Protein AF-A0A2H9NZZ1-F1 (afdb_monomer)

Secondary structure (DSSP, 8-state):
--HHHHHHHHHHHTS---HHHHHHHHHTTTT-HHHHHHHHHTT--TTTEEEEEEEEE--STTEEEEEEEEEESS-EEEEEEEEE--

Solvent-accessible surface area (backbone atoms only — not comparable to full-atom values): 4988 Å² total; per-residue (Å²): 130,69,46,69,56,53,51,52,47,61,54,54,70,62,64,82,63,50,68,66,55,55,28,50,32,38,56,40,29,94,78,31,67,65,35,43,48,47,41,44,57,74,69,46,54,77,89,50,46,76,45,52,45,42,45,75,48,87,45,85,93,64,45,45,33,37,40,38,38,40,34,35,88,90,49,78,48,78,46,78,46,76,48,73,71,128

pLDDT: mean 74.25, std 14.65, range [40.31, 90.44]

Nearest PDB structures (foldseek):
  3sao-assembly1_A  TM=6.831E-01  e=2.744E-01  Gallus gallus
  5trv-assembly1_A  TM=4.343E-01  e=1.242E-01  synthetic construct
  5tph-assembly1_A  TM=4.262E-01  e=1.585E-01  synthetic construct
  6od1-assembly1_B  TM=4.602E-01  e=6.848E-01  Escherichia coli K-12
  7b28-assembly4_C  TM=6.302E-01  e=3.144E+00  Rhipicephalus pulchellus

Foldseek 3Di:
DDLVVVLLCVCPVVPDDDLVNVQVCQQVVVPRPSSVVSCVSVVHDPVQFPHWGWDWDDDPPFKIWIWIWTDGPVDIDIDIDIDGDD

Mean predicted aligned error: 7.93 Å

Sequence (86 aa):
MNDLIRISSETAKGGFVNEKAIAKKFDNWKEDKEAQKWLKIMGYNLNEIEKVEAVILHGYKTDVQIKVTITLKEAISVQNLSIKKA

Structure (mmCIF, N/CA/C/O backbone):
data_AF-A0A2H9NZZ1-F1
#
_entry.id   AF-A0A2H9NZZ1-F1
#
loop_
_atom_site.group_PDB
_atom_site.id
_atom_site.type_symbol
_atom_site.label_atom_id
_atom_site.label_alt_id
_atom_site.label_comp_id
_atom_site.label_asym_id
_atom_site.label_entity_id
_atom_site.label_seq_id
_atom_site.pdbx_PDB_ins_code
_atom_site.Cartn_x
_atom_site.Cartn_y
_atom_site.Cartn_z
_atom_site.occupancy
_atom_site.B_iso_or_equiv
_atom_site.auth_seq_id
_atom_site.auth_comp_id
_atom_site.auth_asym_id
_atom_site.auth_atom_id
_atom_site.pdbx_PDB_model_num
ATOM 1 N N . MET A 1 1 ? -9.349 18.988 -2.898 1.00 42.84 1 MET A N 1
ATOM 2 C CA . MET A 1 1 ? -8.056 19.153 -3.600 1.00 42.84 1 MET A CA 1
ATOM 3 C C . MET A 1 1 ? -7.621 17.755 -4.010 1.00 42.84 1 MET A C 1
ATOM 5 O O . MET A 1 1 ? -7.374 16.970 -3.117 1.00 42.84 1 MET A O 1
ATOM 9 N N . ASN A 1 2 ? -7.642 17.411 -5.303 1.00 50.72 2 ASN A N 1
ATOM 10 C CA . ASN A 1 2 ? -7.593 16.023 -5.795 1.00 50.72 2 ASN A CA 1
ATOM 11 C C . ASN A 1 2 ? -6.359 15.242 -5.306 1.00 50.72 2 ASN A C 1
ATOM 13 O O . ASN A 1 2 ? -5.265 15.387 -5.850 1.00 50.72 2 ASN A O 1
ATOM 17 N N . ASP A 1 3 ? -6.554 14.382 -4.311 1.00 59.66 3 ASP A N 1
ATOM 18 C CA . ASP A 1 3 ? -5.542 13.541 -3.665 1.00 59.66 3 ASP A CA 1
ATOM 19 C C . ASP A 1 3 ? -4.752 12.661 -4.652 1.00 59.66 3 ASP A C 1
ATOM 21 O O . ASP A 1 3 ? -3.538 12.489 -4.528 1.00 59.66 3 ASP A O 1
ATOM 25 N N . LEU A 1 4 ? -5.409 12.232 -5.733 1.00 61.03 4 LEU A N 1
ATOM 26 C CA . LEU A 1 4 ? -4.804 11.534 -6.874 1.00 61.03 4 LEU A CA 1
ATOM 27 C C . LEU A 1 4 ? -3.703 12.347 -7.577 1.00 61.03 4 LEU A C 1
ATOM 29 O O . LEU A 1 4 ? -2.698 11.777 -8.006 1.00 61.03 4 LEU A O 1
ATOM 33 N N . ILE A 1 5 ? -3.846 13.674 -7.666 1.00 58.81 5 ILE A N 1
ATOM 34 C CA . ILE A 1 5 ? -2.839 14.553 -8.284 1.00 58.81 5 ILE A CA 1
ATOM 35 C C . ILE A 1 5 ? -1.618 14.693 -7.370 1.00 58.81 5 ILE A C 1
ATOM 37 O O . ILE A 1 5 ? -0.493 14.748 -7.863 1.00 58.81 5 ILE A O 1
ATOM 41 N N . ARG A 1 6 ? -1.802 14.682 -6.041 1.00 62.00 6 ARG A N 1
ATOM 42 C CA . ARG A 1 6 ? -0.678 14.696 -5.089 1.00 62.00 6 ARG A CA 1
ATOM 43 C C . ARG A 1 6 ? 0.131 13.412 -5.159 1.00 62.00 6 ARG A C 1
ATOM 45 O O . ARG A 1 6 ? 1.348 13.498 -5.252 1.00 62.00 6 ARG A O 1
ATOM 52 N N . ILE A 1 7 ? -0.528 12.253 -5.195 1.00 65.00 7 ILE A N 1
ATOM 53 C CA . ILE A 1 7 ? 0.158 10.960 -5.338 1.00 65.00 7 ILE A CA 1
ATOM 54 C C . ILE A 1 7 ? 0.894 10.902 -6.678 1.00 65.00 7 ILE A C 1
ATOM 56 O O . ILE A 1 7 ? 2.067 10.539 -6.717 1.00 65.00 7 ILE A O 1
ATOM 60 N N . SER A 1 8 ? 0.250 11.339 -7.764 1.00 56.66 8 SER A N 1
ATOM 61 C CA . SER A 1 8 ? 0.873 11.396 -9.093 1.00 56.66 8 SER A CA 1
ATOM 62 C C . SER A 1 8 ? 2.067 12.356 -9.129 1.00 56.66 8 SER A C 1
ATOM 64 O O . SER A 1 8 ? 3.091 12.047 -9.723 1.00 56.66 8 SER A O 1
ATOM 66 N N . SER A 1 9 ? 1.988 13.503 -8.447 1.00 59.25 9 SER A N 1
ATOM 67 C CA . SER A 1 9 ? 3.107 14.444 -8.361 1.00 59.25 9 SER A CA 1
ATOM 68 C C . SER A 1 9 ? 4.227 13.958 -7.438 1.00 59.25 9 SER A C 1
ATOM 70 O O . SER A 1 9 ? 5.383 14.188 -7.772 1.00 59.25 9 SER A O 1
ATOM 72 N N . GLU A 1 10 ? 3.931 13.314 -6.304 1.00 62.69 10 GLU A N 1
ATOM 73 C CA . GLU A 1 10 ? 4.945 12.748 -5.398 1.00 62.69 10 GLU A CA 1
ATOM 74 C C . GLU A 1 10 ? 5.675 11.570 -6.062 1.00 62.69 10 GLU A C 1
ATOM 76 O O . GLU A 1 10 ? 6.898 11.491 -5.985 1.00 62.69 10 GLU A O 1
ATOM 81 N N . THR A 1 11 ? 4.955 10.716 -6.796 1.00 61.16 11 THR A N 1
ATOM 82 C CA . THR A 1 11 ? 5.550 9.608 -7.566 1.00 61.16 11 THR A CA 1
ATOM 83 C C . THR A 1 11 ? 6.320 10.086 -8.806 1.00 61.16 11 THR A C 1
ATOM 85 O O . THR A 1 11 ? 7.361 9.515 -9.121 1.00 61.16 11 THR A O 1
ATOM 88 N N . ALA A 1 12 ? 5.885 11.165 -9.473 1.00 54.78 12 ALA A N 1
ATOM 89 C CA . ALA A 1 12 ? 6.571 11.730 -10.644 1.00 54.78 12 ALA A CA 1
ATOM 90 C C . ALA A 1 12 ? 7.779 12.624 -10.298 1.00 54.78 12 ALA A C 1
ATOM 92 O O . ALA A 1 12 ? 8.763 12.640 -11.038 1.00 54.78 12 ALA A O 1
ATOM 93 N N . LYS A 1 13 ? 7.749 13.352 -9.170 1.00 49.16 13 LYS A N 1
ATOM 94 C CA . LYS A 1 13 ? 8.858 14.232 -8.737 1.00 49.16 13 LYS A CA 1
ATOM 95 C C . LYS A 1 13 ? 10.130 13.469 -8.368 1.00 49.16 13 LYS A C 1
ATOM 97 O O . LYS A 1 13 ? 11.200 14.066 -8.372 1.00 49.16 13 LYS A O 1
ATOM 102 N N . GLY A 1 14 ? 10.024 12.169 -8.097 1.00 49.56 14 GLY A N 1
ATOM 103 C CA . GLY A 1 14 ? 11.166 11.286 -7.868 1.00 49.56 14 GLY A CA 1
ATOM 104 C C . GLY A 1 14 ? 11.970 10.932 -9.120 1.00 49.56 14 GLY A C 1
ATOM 105 O O . GLY A 1 14 ? 12.887 10.135 -8.989 1.00 49.56 14 GLY A O 1
ATOM 106 N N . GLY A 1 15 ? 11.634 11.482 -10.298 1.00 40.31 15 GLY A N 1
ATOM 107 C CA . GLY A 1 15 ? 12.416 11.348 -11.529 1.00 40.31 15 GLY A CA 1
ATOM 108 C C . GLY A 1 15 ? 12.660 9.890 -11.914 1.00 40.31 15 GLY A C 1
ATOM 109 O O . GLY A 1 15 ? 13.680 9.318 -11.559 1.00 40.31 15 GLY A O 1
ATOM 110 N N . PHE A 1 16 ? 11.744 9.292 -12.678 1.00 47.62 16 PHE A N 1
ATOM 111 C CA . PHE A 1 16 ? 11.861 7.907 -13.164 1.00 47.62 16 PHE A CA 1
ATOM 112 C C . PHE A 1 16 ? 11.829 6.840 -12.060 1.00 47.62 16 PHE A C 1
ATOM 114 O O . PHE A 1 16 ? 12.716 5.996 -11.939 1.00 47.62 16 PHE A O 1
ATOM 121 N N . VAL A 1 17 ? 10.751 6.807 -11.278 1.00 52.94 17 VAL A N 1
ATOM 122 C CA . VAL A 1 17 ? 10.474 5.653 -10.418 1.00 52.94 17 VAL A CA 1
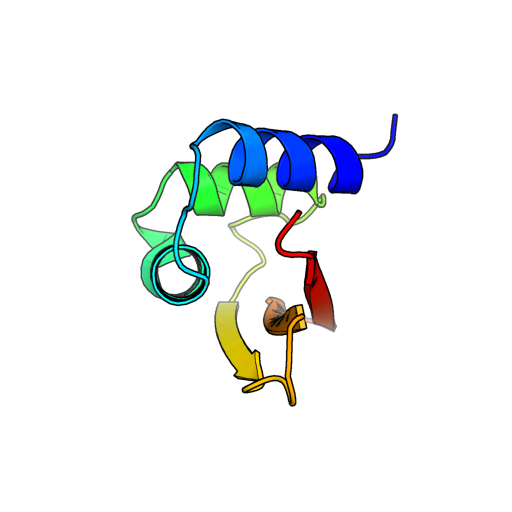ATOM 123 C C . VAL A 1 17 ? 9.761 4.595 -11.259 1.00 52.94 17 VAL A C 1
ATOM 125 O O . VAL A 1 17 ? 8.563 4.695 -11.506 1.00 52.94 17 VAL A O 1
ATOM 128 N N . ASN A 1 18 ? 10.540 3.608 -11.720 1.00 63.84 18 ASN A N 1
ATOM 129 C CA . ASN A 1 18 ? 10.100 2.356 -12.346 1.00 63.84 18 ASN A CA 1
ATOM 130 C C . ASN A 1 18 ? 8.740 1.917 -11.788 1.00 63.84 18 ASN A C 1
ATOM 132 O O . ASN A 1 18 ? 8.567 1.809 -10.576 1.00 63.84 18 ASN A O 1
ATOM 136 N N . GLU A 1 19 ? 7.802 1.543 -12.639 1.00 69.44 19 GLU A N 1
ATOM 137 C CA . GLU A 1 19 ? 6.487 1.039 -12.231 1.00 69.44 19 GLU A CA 1
ATOM 138 C C . GLU A 1 19 ? 6.617 -0.204 -11.344 1.00 69.44 19 GLU A C 1
ATOM 140 O O . GLU A 1 19 ? 5.808 -0.438 -10.451 1.00 69.44 19 GLU A O 1
ATOM 145 N N . LYS A 1 20 ? 7.726 -0.935 -11.510 1.00 74.06 20 LYS A N 1
ATOM 146 C CA . LYS A 1 20 ? 8.189 -1.991 -10.602 1.00 74.06 20 LYS A CA 1
ATOM 147 C C . LYS A 1 20 ? 8.436 -1.513 -9.177 1.00 74.06 20 LYS A C 1
ATOM 149 O O . LYS A 1 20 ? 8.112 -2.237 -8.250 1.00 74.06 20 LYS A O 1
ATOM 154 N N . ALA A 1 21 ? 9.015 -0.334 -8.984 1.00 78.00 21 ALA A N 1
ATOM 155 C CA . ALA A 1 21 ? 9.234 0.231 -7.660 1.00 78.00 21 ALA A CA 1
ATOM 156 C C . ALA A 1 21 ? 7.909 0.652 -7.016 1.00 78.00 21 ALA A C 1
ATOM 158 O O . ALA A 1 21 ? 7.694 0.331 -5.856 1.00 78.00 21 ALA A O 1
ATOM 159 N N . ILE A 1 22 ? 6.988 1.268 -7.765 1.00 77.12 22 ILE A N 1
ATOM 160 C CA . ILE A 1 22 ? 5.647 1.592 -7.248 1.00 77.12 22 ILE A CA 1
ATOM 161 C C . ILE A 1 22 ? 4.891 0.309 -6.887 1.00 77.12 22 ILE A C 1
ATOM 163 O O . ILE A 1 22 ? 4.389 0.191 -5.771 1.00 77.12 22 ILE A O 1
ATOM 167 N N . ALA A 1 23 ? 4.872 -0.681 -7.782 1.00 80.50 23 ALA A N 1
ATOM 168 C CA . ALA A 1 23 ? 4.245 -1.969 -7.514 1.00 80.50 23 ALA A CA 1
ATOM 169 C C . ALA A 1 23 ? 4.868 -2.663 -6.296 1.00 80.50 23 ALA A C 1
ATOM 171 O O . ALA A 1 23 ? 4.146 -3.125 -5.421 1.00 80.50 23 ALA A O 1
ATOM 172 N N . LYS A 1 24 ? 6.201 -2.645 -6.176 1.00 84.19 24 LYS A N 1
ATOM 173 C CA . LYS A 1 24 ? 6.916 -3.199 -5.021 1.00 84.19 24 LYS A CA 1
ATOM 174 C C . LYS A 1 24 ? 6.591 -2.460 -3.721 1.00 84.19 24 LYS A C 1
ATOM 176 O O . LYS A 1 24 ? 6.481 -3.106 -2.686 1.00 84.19 24 LYS A O 1
ATOM 181 N N . LYS A 1 25 ? 6.421 -1.136 -3.747 1.00 86.38 25 LYS A N 1
ATOM 182 C CA . LYS A 1 25 ? 6.006 -0.360 -2.567 1.00 86.38 25 LYS A CA 1
ATOM 183 C C . LYS A 1 25 ? 4.593 -0.718 -2.126 1.00 86.38 25 LYS A C 1
ATOM 185 O O . LYS A 1 25 ? 4.365 -0.907 -0.939 1.00 86.38 25 LYS A O 1
ATOM 190 N N . PHE A 1 26 ? 3.663 -0.853 -3.071 1.00 84.81 26 PHE A N 1
ATOM 191 C CA . PHE A 1 26 ? 2.300 -1.294 -2.770 1.00 84.81 26 PHE A CA 1
ATOM 192 C C . PHE A 1 26 ? 2.239 -2.745 -2.289 1.00 84.81 26 PHE A C 1
ATOM 194 O O . PHE A 1 26 ? 1.455 -3.042 -1.400 1.00 84.81 26 PHE A O 1
ATOM 201 N N . ASP A 1 27 ? 3.080 -3.627 -2.821 1.00 85.31 27 ASP A N 1
ATOM 202 C CA . ASP A 1 27 ? 3.233 -4.998 -2.325 1.00 85.31 27 ASP A CA 1
ATOM 203 C C . ASP A 1 27 ? 3.761 -5.006 -0.875 1.00 85.31 27 ASP A C 1
ATOM 205 O O . ASP A 1 27 ? 3.220 -5.679 -0.001 1.00 85.31 27 ASP A O 1
ATOM 209 N N . ASN A 1 28 ? 4.727 -4.131 -0.576 1.00 88.38 28 ASN A N 1
ATOM 210 C CA . ASN A 1 28 ? 5.321 -3.965 0.754 1.00 88.38 28 ASN A CA 1
ATOM 211 C C . ASN A 1 28 ? 4.633 -2.882 1.603 1.00 88.38 28 ASN A C 1
ATOM 213 O O . ASN A 1 28 ? 5.239 -2.349 2.532 1.00 88.38 28 ASN A O 1
ATOM 217 N N . TRP A 1 29 ? 3.364 -2.551 1.337 1.00 88.50 29 TRP A N 1
ATOM 218 C CA . TRP A 1 29 ? 2.676 -1.425 1.986 1.00 88.50 29 TRP A CA 1
ATOM 219 C C . TRP A 1 29 ? 2.584 -1.532 3.514 1.00 88.50 29 TRP A C 1
ATOM 221 O O . TRP A 1 29 ? 2.398 -0.530 4.199 1.00 88.50 29 TRP A O 1
ATOM 231 N N . LYS A 1 30 ? 2.706 -2.739 4.076 1.00 87.00 30 LYS A N 1
ATOM 232 C CA . LYS A 1 30 ? 2.733 -2.939 5.531 1.00 87.00 30 LYS A CA 1
ATOM 233 C C . LYS A 1 30 ? 3.991 -2.351 6.174 1.00 87.00 30 LYS A C 1
ATOM 235 O O . LYS A 1 30 ? 3.908 -1.854 7.292 1.00 87.00 30 LYS A O 1
ATOM 240 N N . GLU A 1 31 ? 5.115 -2.358 5.464 1.00 88.06 31 GLU A N 1
ATOM 241 C CA . GLU A 1 31 ? 6.406 -1.846 5.946 1.00 88.06 31 GLU A CA 1
ATOM 242 C C . GLU A 1 31 ? 6.778 -0.497 5.305 1.00 88.06 31 GLU A C 1
ATOM 244 O O . GLU A 1 31 ? 7.485 0.315 5.906 1.00 88.06 31 GLU A O 1
ATOM 249 N N . ASP A 1 32 ? 6.269 -0.217 4.103 1.00 86.56 32 ASP A N 1
ATOM 250 C CA . ASP A 1 32 ? 6.585 0.988 3.345 1.00 86.56 32 ASP A CA 1
ATOM 251 C C . ASP A 1 32 ? 5.725 2.188 3.777 1.00 86.56 32 ASP A C 1
ATOM 253 O O . ASP A 1 32 ? 4.513 2.260 3.552 1.00 86.56 32 ASP A O 1
ATOM 257 N N . LYS A 1 33 ? 6.376 3.183 4.387 1.00 86.44 33 LYS A N 1
ATOM 258 C CA . LYS A 1 33 ? 5.717 4.403 4.879 1.00 86.44 33 LYS A CA 1
ATOM 259 C C . LYS A 1 33 ? 5.134 5.269 3.760 1.00 86.44 33 LYS A C 1
ATOM 261 O O . LYS A 1 33 ? 4.158 5.980 4.006 1.00 86.44 33 LYS A O 1
ATOM 266 N N . GLU A 1 34 ? 5.708 5.250 2.557 1.00 83.56 34 GLU A N 1
ATOM 267 C CA . GLU A 1 34 ? 5.170 6.011 1.425 1.00 83.56 34 GLU A CA 1
ATOM 268 C C . GLU A 1 34 ? 3.886 5.368 0.909 1.00 83.56 34 GLU A C 1
ATOM 270 O O . GLU A 1 34 ? 2.892 6.070 0.739 1.00 83.56 34 GLU A O 1
ATOM 275 N N . ALA A 1 35 ? 3.856 4.043 0.762 1.00 85.06 35 ALA A N 1
ATOM 276 C CA . ALA A 1 35 ? 2.650 3.318 0.377 1.00 85.06 35 ALA A CA 1
ATOM 277 C C . ALA A 1 35 ? 1.515 3.518 1.393 1.00 85.06 35 ALA A C 1
ATOM 279 O O . ALA A 1 35 ? 0.382 3.816 1.012 1.00 85.06 35 ALA A O 1
ATOM 280 N N . GLN A 1 36 ? 1.819 3.466 2.694 1.00 88.81 36 GLN A N 1
ATOM 281 C CA . GLN A 1 36 ? 0.855 3.792 3.751 1.00 88.81 36 GLN A CA 1
ATOM 282 C C . GLN A 1 36 ? 0.316 5.217 3.640 1.00 88.81 36 GLN A C 1
ATOM 284 O O . GLN A 1 36 ? -0.877 5.461 3.838 1.00 88.81 36 GLN A O 1
ATOM 289 N N . LYS A 1 37 ? 1.195 6.173 3.332 1.00 86.31 37 LYS A N 1
ATOM 290 C CA . LYS A 1 37 ? 0.815 7.567 3.119 1.00 86.31 37 LYS A CA 1
ATOM 291 C C . LYS A 1 37 ? -0.103 7.690 1.904 1.00 86.31 37 LYS A C 1
ATOM 293 O O . LYS A 1 37 ? -1.113 8.373 2.005 1.00 86.31 37 LYS A O 1
ATOM 298 N N . TRP A 1 38 ? 0.190 7.007 0.798 1.00 84.38 38 TRP A N 1
ATOM 299 C CA . TRP A 1 38 ? -0.661 7.007 -0.396 1.00 84.38 38 TRP A CA 1
ATOM 300 C C . TRP A 1 38 ? -2.043 6.427 -0.118 1.00 84.38 38 TRP A C 1
ATOM 302 O O . TRP A 1 38 ? -3.031 7.051 -0.483 1.00 84.38 38 TRP A O 1
ATOM 312 N N . LEU A 1 39 ? -2.129 5.296 0.586 1.00 84.81 39 LEU A N 1
ATOM 313 C CA . LEU A 1 39 ? -3.406 4.690 0.979 1.00 84.81 39 LEU A CA 1
ATOM 314 C C . LEU A 1 39 ? -4.237 5.650 1.841 1.00 84.81 39 LEU A C 1
ATOM 316 O O . LEU A 1 39 ? -5.415 5.856 1.561 1.00 84.81 39 LEU A O 1
ATOM 320 N N . LYS A 1 40 ? -3.604 6.322 2.811 1.00 86.56 40 LYS A N 1
ATOM 321 C CA . LYS A 1 40 ? -4.252 7.362 3.626 1.00 86.56 40 LYS A CA 1
ATOM 322 C C . LYS A 1 40 ? -4.688 8.578 2.806 1.00 86.56 40 LYS A C 1
ATOM 324 O O . LYS A 1 40 ? -5.776 9.091 3.033 1.00 86.56 40 LYS A O 1
ATOM 329 N N . ILE A 1 41 ? -3.866 9.035 1.858 1.00 82.50 41 ILE A N 1
ATOM 330 C CA . ILE A 1 41 ? -4.197 10.145 0.945 1.00 82.50 41 ILE A CA 1
ATOM 331 C C . ILE A 1 41 ? -5.393 9.768 0.059 1.00 82.50 41 ILE A C 1
ATOM 333 O O . ILE A 1 41 ? -6.265 10.592 -0.180 1.00 82.50 41 ILE A O 1
ATOM 337 N N . MET A 1 42 ? -5.485 8.509 -0.373 1.00 77.69 42 MET A N 1
ATOM 338 C CA . MET A 1 42 ? -6.652 7.984 -1.089 1.00 77.69 42 MET A CA 1
ATOM 339 C C . MET A 1 42 ? -7.901 7.825 -0.200 1.00 77.69 42 MET A C 1
ATOM 341 O O . MET A 1 42 ? -8.955 7.463 -0.715 1.00 77.69 42 MET A O 1
ATOM 345 N N . GLY A 1 43 ? -7.800 8.086 1.108 1.00 83.75 43 GLY A N 1
ATOM 346 C CA . GLY A 1 43 ? -8.902 7.971 2.062 1.00 83.75 43 GLY A CA 1
ATOM 347 C C . GLY A 1 43 ? -9.098 6.568 2.639 1.00 83.75 43 GLY A C 1
ATOM 348 O O . GLY A 1 43 ? -10.094 6.335 3.315 1.00 83.75 43 GLY A O 1
ATOM 349 N N . TYR A 1 44 ? -8.168 5.636 2.407 1.00 86.19 44 TYR A N 1
ATOM 350 C CA . TYR A 1 44 ? -8.232 4.298 2.993 1.00 86.19 44 TYR A CA 1
ATOM 351 C C . TYR A 1 44 ? -7.601 4.261 4.382 1.00 86.19 44 TYR A C 1
ATOM 353 O O . TYR A 1 44 ? -6.550 4.852 4.648 1.00 86.19 44 TYR A O 1
ATOM 361 N N . ASN A 1 45 ? -8.221 3.483 5.260 1.00 87.69 45 ASN A N 1
ATOM 362 C CA . ASN A 1 45 ? -7.728 3.239 6.600 1.00 87.69 45 ASN A CA 1
ATOM 363 C C . ASN A 1 45 ? -6.873 1.969 6.626 1.00 87.69 45 ASN A C 1
ATOM 365 O O . ASN A 1 45 ? -7.356 0.884 6.317 1.00 87.69 45 ASN A O 1
ATOM 369 N N . LEU A 1 46 ? -5.609 2.081 7.038 1.00 87.19 46 LEU A N 1
ATOM 370 C CA . LEU A 1 46 ? -4.659 0.957 7.022 1.00 87.19 46 LEU A CA 1
ATOM 371 C C . LEU A 1 46 ? -5.124 -0.252 7.848 1.00 87.19 46 LEU A C 1
ATOM 373 O O . LEU A 1 46 ? -4.734 -1.372 7.546 1.00 87.19 46 LEU A O 1
ATOM 377 N N . ASN A 1 47 ? -5.959 -0.027 8.866 1.00 88.69 47 ASN A N 1
ATOM 378 C CA . ASN A 1 47 ? -6.511 -1.083 9.722 1.00 88.69 47 ASN A CA 1
ATOM 379 C C . ASN A 1 47 ? -7.669 -1.863 9.074 1.00 88.69 47 ASN A C 1
ATOM 381 O O . ASN A 1 47 ? -8.010 -2.955 9.529 1.00 88.69 47 ASN A O 1
ATOM 385 N N . GLU A 1 48 ? -8.303 -1.289 8.052 1.00 89.75 48 GLU A N 1
ATOM 386 C CA . GLU A 1 48 ? -9.419 -1.904 7.321 1.00 89.75 48 GLU A CA 1
ATOM 387 C C . GLU A 1 48 ? -8.937 -2.647 6.075 1.00 89.75 48 GLU A C 1
ATOM 389 O O . GLU A 1 48 ? -9.649 -3.500 5.548 1.00 89.75 48 GLU A O 1
ATOM 394 N N . ILE A 1 49 ? -7.712 -2.349 5.637 1.00 89.31 49 ILE A N 1
ATOM 395 C CA . ILE A 1 49 ? -7.051 -3.014 4.523 1.00 89.31 49 ILE A CA 1
ATOM 396 C C . ILE A 1 49 ? -6.573 -4.394 4.967 1.00 89.31 49 ILE A C 1
ATOM 398 O O . ILE A 1 49 ? -5.674 -4.531 5.794 1.00 89.31 49 ILE A O 1
ATOM 402 N N . GLU A 1 50 ? -7.134 -5.429 4.353 1.00 90.44 50 GLU A N 1
ATOM 403 C CA . GLU A 1 50 ? -6.638 -6.796 4.490 1.00 90.44 50 GLU A CA 1
ATOM 404 C C . GLU A 1 50 ? -5.444 -7.046 3.574 1.00 90.44 50 GLU A C 1
ATOM 406 O O . GLU A 1 50 ? -4.427 -7.616 3.988 1.00 90.44 50 GLU A O 1
ATOM 411 N N . LYS A 1 51 ? -5.557 -6.602 2.319 1.00 88.38 51 LYS A N 1
ATOM 412 C CA . LYS A 1 51 ? -4.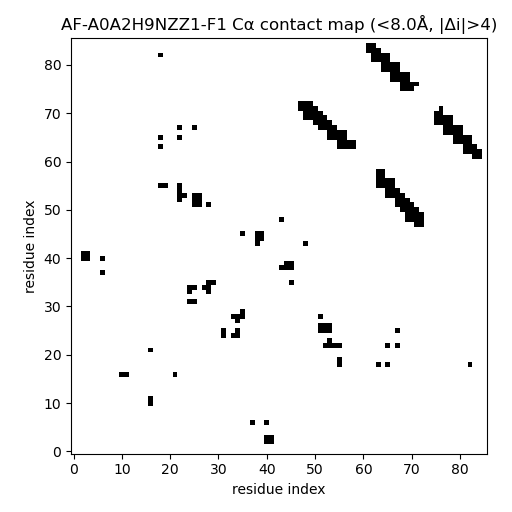578 -6.907 1.279 1.00 88.38 51 LYS A CA 1
ATOM 413 C C . LYS A 1 51 ? -4.462 -5.766 0.280 1.00 88.38 51 LYS A C 1
ATOM 415 O O . LYS A 1 51 ? -5.459 -5.157 -0.096 1.00 88.38 51 LYS A O 1
ATOM 420 N N . VAL A 1 52 ? -3.242 -5.515 -0.183 1.00 89.19 52 VAL A N 1
ATOM 421 C CA . VAL A 1 52 ? -2.974 -4.627 -1.316 1.00 89.19 52 VAL A CA 1
ATOM 422 C C . VAL A 1 52 ? -2.120 -5.394 -2.301 1.00 89.19 52 VAL A C 1
ATOM 424 O O . VAL A 1 52 ? -1.114 -5.982 -1.918 1.00 89.19 52 VAL A O 1
ATOM 427 N N . GLU A 1 53 ? -2.538 -5.398 -3.558 1.00 86.50 53 GLU A N 1
ATOM 428 C CA . GLU A 1 53 ? -1.824 -6.043 -4.654 1.00 86.50 53 GLU A CA 1
ATOM 429 C C . GLU A 1 53 ? -1.653 -5.044 -5.785 1.00 86.50 53 GLU A C 1
ATOM 431 O O . GLU A 1 53 ? -2.625 -4.445 -6.241 1.00 86.50 53 GLU A O 1
ATOM 436 N N . ALA A 1 54 ? -0.424 -4.873 -6.260 1.00 84.88 54 ALA A N 1
ATOM 437 C CA . ALA A 1 54 ? -0.138 -4.033 -7.410 1.00 84.88 54 ALA A CA 1
ATOM 438 C C . ALA A 1 54 ? 0.357 -4.887 -8.575 1.00 84.88 54 ALA A C 1
ATOM 440 O O . ALA A 1 54 ? 1.421 -5.500 -8.517 1.00 84.88 54 ALA A O 1
ATOM 441 N N . VAL A 1 55 ? -0.419 -4.895 -9.654 1.00 83.00 55 VAL A N 1
ATOM 442 C CA . VAL A 1 55 ? -0.118 -5.641 -10.873 1.00 83.00 55 VAL A CA 1
ATOM 443 C C . VAL A 1 55 ? 0.249 -4.660 -11.972 1.00 83.00 55 VAL A C 1
ATOM 445 O O . VAL A 1 55 ? -0.521 -3.761 -12.304 1.00 83.00 55 VAL A O 1
ATOM 448 N N . ILE A 1 56 ? 1.428 -4.841 -12.557 1.00 78.00 56 ILE A N 1
ATOM 449 C CA . ILE A 1 56 ? 1.869 -4.049 -13.704 1.00 78.00 56 ILE A CA 1
ATOM 450 C C . ILE A 1 56 ? 1.255 -4.668 -14.954 1.00 78.00 56 ILE A C 1
ATOM 452 O O . ILE A 1 56 ? 1.595 -5.785 -15.342 1.00 78.00 56 ILE A O 1
ATOM 456 N N . LEU A 1 57 ? 0.356 -3.932 -15.591 1.00 72.25 57 LEU A N 1
ATOM 457 C CA . LEU A 1 57 ? -0.158 -4.254 -16.909 1.00 72.25 57 LEU A CA 1
ATOM 458 C C . LEU A 1 57 ? 0.863 -3.718 -17.916 1.00 72.25 57 LEU A C 1
ATOM 460 O O . LEU A 1 57 ? 1.021 -2.509 -18.092 1.00 72.25 57 LEU A O 1
ATOM 464 N N . HIS A 1 58 ? 1.627 -4.631 -18.514 1.00 60.78 58 HIS A N 1
ATOM 465 C CA . HIS A 1 58 ? 2.646 -4.300 -19.505 1.00 60.78 58 HIS A CA 1
ATOM 466 C C . HIS A 1 58 ? 1.986 -3.556 -20.678 1.00 60.78 58 HIS A C 1
ATOM 468 O O . HIS A 1 58 ? 1.125 -4.105 -21.365 1.00 60.78 58 HIS A O 1
ATOM 474 N N . GLY A 1 59 ? 2.346 -2.286 -20.860 1.00 52.53 59 GLY A N 1
ATOM 475 C CA . GLY A 1 59 ? 1.733 -1.404 -21.845 1.00 52.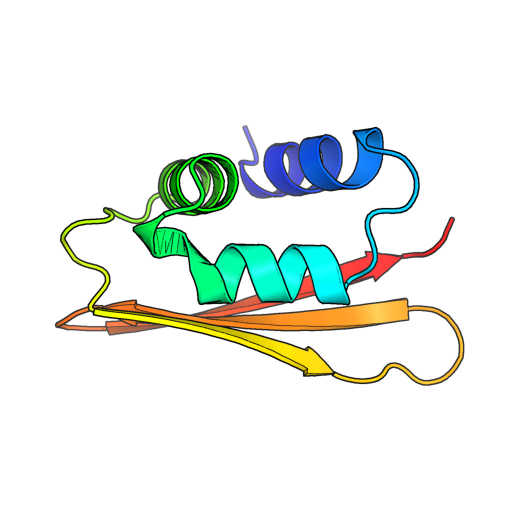53 59 GLY A CA 1
ATOM 476 C C . GLY A 1 59 ? 2.402 -1.518 -23.207 1.00 52.53 59 GLY A C 1
ATOM 477 O O . GLY A 1 59 ? 3.625 -1.460 -23.329 1.00 52.53 59 GLY A O 1
ATOM 478 N N . TYR A 1 60 ? 1.593 -1.655 -24.253 1.00 45.91 60 TYR A N 1
ATOM 479 C CA . TYR A 1 60 ? 2.048 -1.514 -25.629 1.00 45.91 60 TYR A CA 1
ATOM 480 C C . TYR A 1 60 ? 2.543 -0.067 -25.860 1.00 45.91 60 TYR A C 1
ATOM 482 O O . TYR A 1 60 ? 1.793 0.895 -25.720 1.00 45.91 60 TYR A O 1
A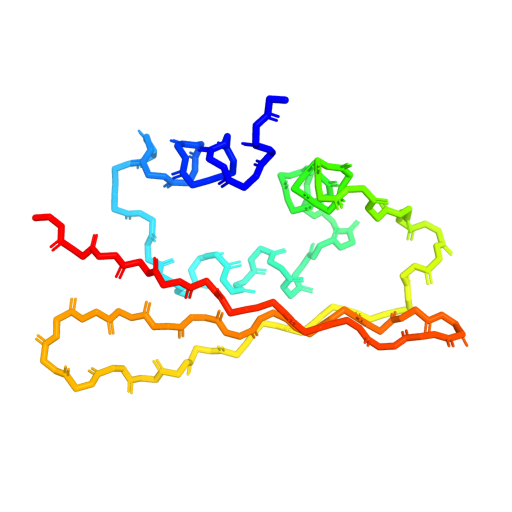TOM 490 N N . LYS A 1 61 ? 3.814 0.052 -26.257 1.00 53.28 61 LYS A N 1
ATOM 491 C CA . LYS A 1 61 ? 4.538 1.214 -26.811 1.00 53.28 61 LYS A CA 1
ATOM 492 C C . LYS A 1 61 ? 4.987 2.380 -25.909 1.00 53.28 61 LYS A C 1
ATOM 494 O O . LYS A 1 61 ? 6.120 2.792 -26.137 1.00 53.28 61 LYS A O 1
ATOM 499 N N . THR A 1 62 ? 4.255 2.894 -24.915 1.00 51.81 62 THR A N 1
ATOM 500 C CA . THR A 1 62 ? 4.749 4.104 -24.181 1.00 51.81 62 THR A CA 1
ATOM 501 C C . THR A 1 62 ? 4.181 4.373 -22.786 1.00 51.81 62 THR A C 1
ATOM 503 O O . THR A 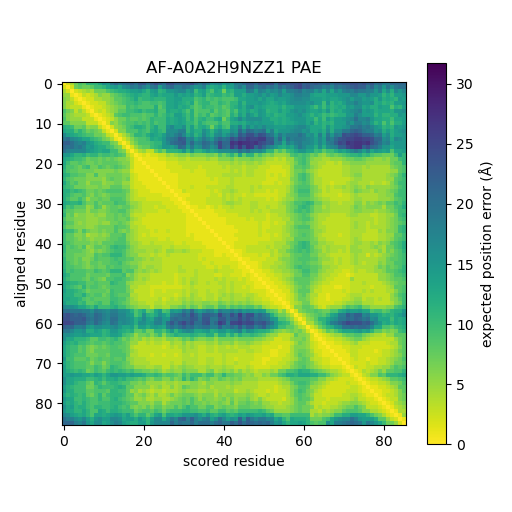1 62 ? 4.819 5.090 -22.015 1.00 51.81 62 THR A O 1
ATOM 506 N N . ASP A 1 63 ? 3.025 3.813 -22.440 1.00 56.56 63 ASP A N 1
ATOM 507 C CA . ASP A 1 63 ? 2.309 4.124 -21.199 1.00 56.56 63 ASP A CA 1
ATOM 508 C C . ASP A 1 63 ? 2.200 2.855 -20.355 1.00 56.56 63 ASP A C 1
ATOM 510 O O . ASP A 1 63 ? 1.636 1.856 -20.805 1.00 56.56 63 ASP A O 1
ATOM 514 N N . VAL A 1 64 ? 2.738 2.867 -19.136 1.00 63.44 64 VAL A N 1
ATOM 515 C CA . VAL A 1 64 ? 2.634 1.714 -18.237 1.00 63.44 64 VAL A CA 1
ATOM 516 C C . VAL A 1 64 ? 1.453 1.913 -17.304 1.00 63.44 64 VAL A C 1
ATOM 518 O O . VAL A 1 64 ? 1.266 2.978 -16.708 1.00 63.44 64 VAL A O 1
ATOM 521 N N . GLN A 1 65 ? 0.642 0.865 -17.186 1.00 72.06 65 GLN A N 1
ATOM 522 C CA . GLN A 1 65 ? -0.518 0.850 -16.311 1.00 72.06 65 GLN A CA 1
ATOM 523 C C . GLN A 1 65 ? -0.237 -0.050 -15.112 1.00 72.06 65 GLN A C 1
ATOM 525 O O . GLN A 1 65 ? 0.218 -1.182 -15.254 1.00 72.06 65 GLN A O 1
ATOM 530 N N . ILE A 1 66 ? -0.514 0.451 -13.915 1.00 78.19 66 ILE A N 1
ATOM 531 C CA . ILE A 1 66 ? -0.439 -0.308 -12.671 1.00 78.19 66 ILE A CA 1
ATOM 532 C C . ILE A 1 66 ? -1.857 -0.428 -12.134 1.00 78.19 66 ILE A C 1
ATOM 534 O O . ILE A 1 66 ? -2.513 0.574 -11.855 1.00 78.19 66 ILE A O 1
ATOM 538 N N . LYS A 1 67 ? -2.328 -1.657 -11.967 1.00 83.62 67 LYS A N 1
ATOM 539 C CA . LYS A 1 67 ? -3.595 -1.954 -11.314 1.00 83.62 67 LYS A CA 1
ATOM 540 C C . LYS A 1 67 ? -3.328 -2.253 -9.847 1.00 83.62 67 LYS A C 1
ATOM 542 O O . LYS A 1 67 ? -2.755 -3.291 -9.527 1.00 83.62 67 LYS A O 1
ATOM 547 N N . VAL A 1 68 ? -3.741 -1.351 -8.967 1.00 85.19 68 VAL A N 1
ATOM 548 C CA . VAL A 1 68 ? -3.668 -1.525 -7.515 1.00 85.19 68 VAL A CA 1
ATOM 549 C C . VAL A 1 68 ? -5.030 -1.997 -7.020 1.00 85.19 68 VAL A C 1
ATOM 551 O O . VAL A 1 68 ? -6.024 -1.288 -7.142 1.00 85.19 68 VAL A O 1
ATOM 554 N N . THR A 1 69 ? -5.084 -3.210 -6.486 1.00 88.31 69 THR A N 1
ATOM 555 C CA . THR A 1 69 ? -6.277 -3.804 -5.879 1.00 88.31 69 THR A CA 1
ATOM 556 C C . THR A 1 69 ? -6.125 -3.751 -4.370 1.00 88.31 69 THR A C 1
ATOM 558 O O . THR A 1 69 ? -5.173 -4.295 -3.819 1.00 88.31 69 THR A O 1
ATOM 561 N N . ILE A 1 70 ? -7.057 -3.082 -3.708 1.00 89.00 70 ILE A N 1
ATOM 562 C CA . ILE A 1 70 ? -7.114 -2.908 -2.262 1.00 89.00 70 ILE A CA 1
ATOM 563 C C . ILE A 1 70 ? -8.323 -3.703 -1.781 1.00 89.00 70 ILE A C 1
ATOM 565 O O . ILE A 1 70 ? -9.464 -3.375 -2.100 1.00 89.00 70 ILE A O 1
ATOM 569 N N . THR A 1 71 ? -8.066 -4.770 -1.037 1.00 89.56 71 THR A N 1
ATOM 570 C CA . THR A 1 71 ? -9.100 -5.596 -0.414 1.00 89.56 71 THR A CA 1
ATOM 571 C C . THR A 1 71 ? -9.295 -5.111 1.013 1.00 89.56 71 TH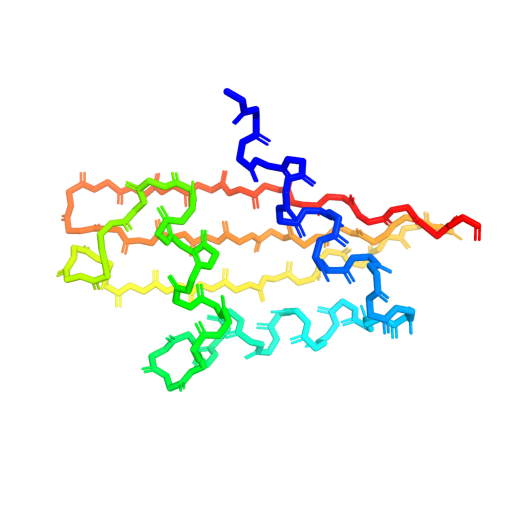R A C 1
ATOM 573 O O . THR A 1 71 ? -8.360 -5.146 1.816 1.00 89.56 71 THR A O 1
ATOM 576 N N . LEU A 1 72 ? -10.496 -4.625 1.300 1.00 87.94 72 LEU A N 1
ATOM 577 C CA . LEU A 1 72 ? -10.983 -4.289 2.631 1.00 87.94 72 LEU A CA 1
ATOM 578 C C . LEU A 1 72 ? -11.881 -5.428 3.130 1.00 87.94 72 LEU A C 1
ATOM 580 O O . LEU A 1 72 ? -12.392 -6.212 2.330 1.00 87.94 72 LEU A O 1
ATOM 584 N N . LYS A 1 73 ? -12.144 -5.454 4.437 1.00 84.06 73 LYS A N 1
ATOM 585 C CA . LYS A 1 73 ? -12.992 -6.478 5.079 1.00 84.06 73 LYS A CA 1
ATOM 586 C C . LYS A 1 73 ? -14.396 -6.608 4.487 1.00 84.06 73 LYS A C 1
ATOM 588 O O . LYS A 1 73 ? -14.968 -7.692 4.483 1.00 84.06 73 LYS A O 1
ATOM 593 N N . GLU A 1 74 ? -14.952 -5.505 3.998 1.00 85.88 74 GLU A N 1
ATOM 594 C CA . GLU A 1 74 ? -16.332 -5.443 3.501 1.00 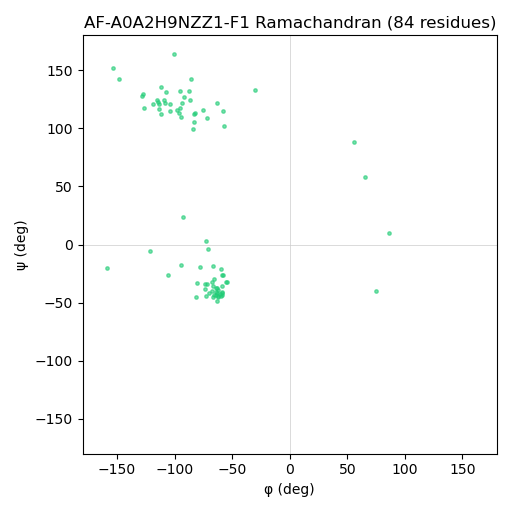85.88 74 GLU A CA 1
ATOM 595 C C . GLU A 1 74 ? -16.419 -5.004 2.031 1.00 85.88 74 GLU A C 1
ATOM 597 O O . GLU A 1 74 ? -17.500 -5.000 1.446 1.00 85.88 74 GLU A O 1
ATOM 602 N N . ALA A 1 75 ? -15.295 -4.631 1.409 1.00 86.50 75 ALA A N 1
ATOM 603 C CA . ALA A 1 75 ? -15.283 -4.069 0.061 1.00 86.50 75 ALA A CA 1
ATOM 604 C C . ALA A 1 75 ? -13.960 -4.315 -0.668 1.00 86.50 75 ALA A C 1
ATOM 606 O O . ALA A 1 75 ? -12.893 -4.377 -0.067 1.00 86.50 75 ALA A O 1
ATOM 607 N N . ILE A 1 76 ? -14.012 -4.377 -1.996 1.00 86.12 76 ILE A N 1
ATOM 608 C CA . ILE A 1 76 ? -12.820 -4.446 -2.844 1.00 86.12 76 ILE A CA 1
ATOM 609 C C . ILE A 1 76 ? -12.778 -3.177 -3.682 1.00 86.12 76 ILE A C 1
ATOM 611 O O . ILE A 1 76 ? -13.724 -2.871 -4.405 1.00 86.12 76 ILE A O 1
ATOM 615 N N . SER A 1 77 ? -11.669 -2.451 -3.596 1.00 84.50 77 SER A N 1
ATOM 616 C CA . SER A 1 77 ? -11.417 -1.264 -4.400 1.00 84.50 77 SER A CA 1
ATOM 617 C C . SER A 1 77 ? -10.292 -1.522 -5.390 1.00 84.50 77 SER A C 1
ATOM 619 O O . SER A 1 77 ? -9.259 -2.097 -5.053 1.00 84.50 77 SER A O 1
ATOM 621 N N . VAL A 1 78 ? -10.484 -1.102 -6.635 1.00 84.19 78 VAL A N 1
ATOM 622 C CA . VAL A 1 78 ? -9.530 -1.324 -7.721 1.00 84.19 78 VAL A CA 1
ATOM 623 C C . VAL A 1 78 ? -9.205 0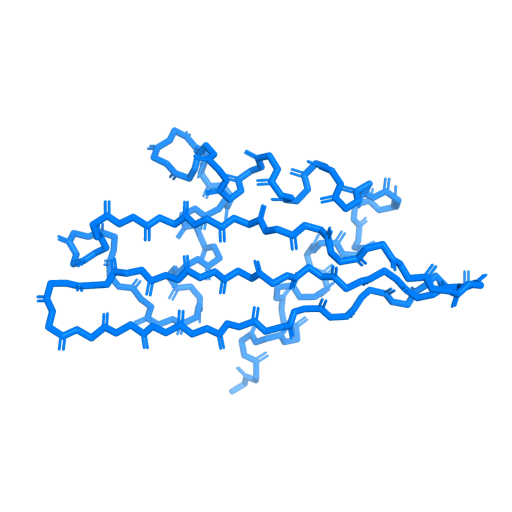.013 -8.361 1.00 84.19 78 VAL A C 1
ATOM 625 O O . VAL A 1 78 ? -10.070 0.644 -8.961 1.00 84.19 78 VAL A O 1
ATOM 628 N N . GLN A 1 79 ? -7.939 0.408 -8.280 1.00 81.38 79 GLN A N 1
ATOM 629 C CA . GLN A 1 79 ? -7.429 1.669 -8.799 1.00 81.38 79 GLN A CA 1
ATOM 630 C C . GLN A 1 79 ? -6.455 1.402 -9.946 1.00 81.38 79 GLN A C 1
ATOM 632 O O . GLN A 1 79 ? -5.447 0.719 -9.773 1.00 81.38 79 GLN A O 1
ATOM 637 N N . ASN A 1 80 ? -6.736 1.961 -11.122 1.00 79.69 80 ASN A N 1
ATOM 638 C CA . ASN A 1 80 ? -5.815 1.913 -12.256 1.00 79.69 80 ASN A CA 1
ATOM 639 C C . ASN A 1 80 ? -4.997 3.208 -12.285 1.00 79.69 80 ASN A C 1
ATOM 641 O O . ASN A 1 80 ? -5.540 4.286 -12.528 1.00 79.69 80 ASN A O 1
ATOM 645 N N . LEU A 1 81 ? -3.694 3.102 -12.035 1.00 75.25 81 LEU A N 1
ATOM 646 C CA . LEU A 1 81 ? -2.737 4.180 -12.243 1.00 75.25 81 LEU A CA 1
ATOM 647 C C . LEU A 1 81 ? -2.155 4.070 -13.652 1.00 75.25 81 LEU A C 1
ATOM 649 O O . LEU A 1 81 ? -1.611 3.031 -14.015 1.00 75.25 81 LEU A O 1
ATOM 653 N N . SER A 1 82 ? -2.215 5.154 -14.422 1.00 67.31 82 SER A N 1
ATOM 654 C CA . SER A 1 82 ? -1.513 5.263 -15.703 1.00 67.31 82 SER A CA 1
ATOM 655 C C . SER A 1 82 ? -0.347 6.224 -15.548 1.00 67.31 82 SER A C 1
ATOM 657 O O . SER A 1 82 ? -0.547 7.390 -15.205 1.00 67.31 82 SER A O 1
ATOM 659 N N . ILE A 1 83 ? 0.862 5.746 -15.824 1.00 66.88 83 I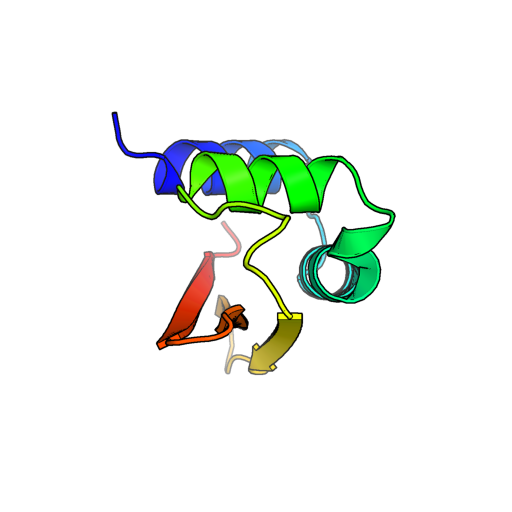LE A N 1
ATOM 660 C CA . ILE A 1 83 ? 2.072 6.564 -15.807 1.00 66.88 83 ILE A CA 1
ATOM 661 C C . ILE A 1 83 ? 2.435 6.846 -17.257 1.00 66.88 83 ILE A C 1
ATOM 663 O O . ILE A 1 83 ? 2.733 5.934 -18.030 1.00 66.88 83 ILE A O 1
ATOM 667 N N . LYS A 1 84 ? 2.368 8.126 -17.630 1.00 58.56 84 LYS A N 1
ATOM 668 C CA . LYS A 1 84 ? 2.840 8.581 -18.933 1.00 58.56 84 LYS A CA 1
ATOM 669 C C . LYS A 1 84 ? 4.322 8.886 -18.824 1.00 58.56 84 LYS A C 1
ATOM 671 O O . LYS A 1 84 ? 4.723 9.697 -17.988 1.00 58.56 84 LYS A O 1
ATOM 676 N N . LYS A 1 85 ? 5.124 8.252 -19.673 1.00 50.50 85 LYS A N 1
ATOM 677 C CA . LYS A 1 85 ? 6.502 8.679 -19.892 1.00 50.50 85 LYS A CA 1
ATOM 678 C C . LYS A 1 85 ? 6.432 9.990 -20.681 1.00 50.50 85 LYS A C 1
ATOM 680 O O . LYS A 1 85 ? 5.961 9.979 -21.816 1.00 50.50 85 LYS A O 1
ATOM 685 N N . ALA A 1 86 ? 6.763 11.103 -20.027 1.00 49.03 86 ALA A N 1
ATOM 686 C CA . ALA A 1 86 ? 6.910 12.396 -20.694 1.00 49.03 86 ALA A CA 1
ATOM 687 C C . ALA A 1 86 ? 8.165 12.398 -21.575 1.00 49.03 86 ALA A C 1
ATOM 689 O O . ALA A 1 86 ? 9.157 11.739 -21.176 1.00 49.03 86 ALA A O 1
#

Radius of gyration: 12.58 Å; Cα contacts (8 Å, |Δi|>4): 122; chains: 1; bounding box: 29×26×36 Å